Protein AF-W8KYQ0-F1 (afdb_monomer_lite)

pLDDT: mean 88.8, std 13.13, range [36.19, 97.94]

Secondary structure (DSSP, 8-state):
--HHHHHHHHIIIIISSSS--BGGGT-SS-GGGSHHHHHHHHHHTT---TT--TTBHHHHHHHHHHHHHTTGGGSHHHHHHHHHHHHHHHHHHHHHHHHH-SSHHHHHHHHHHHHHHH------

Organism: NCBI:txid421628

InterPro domains:
  IPR020945 DMSO/Nitrate reductase chaperone [PF02613] (4-94)
  IPR036411 TorD-like superfamily [SSF89155] (4-117)

Sequence (124 aa):
MGLPALRREYDRLLVTDDCPARESAWSSQVLAGGGANLERLYRQAGISLQGREPDSLAMELIYAAWYLEQDLSNAPAGWRVIWHHLSGWVPPFARCLQSHAQVELYRALGARLEMLFSERNTRH

Foldseek 3Di:
DDPVVVVVLCCVQDVVPLLHQFLVVFDPQAQVRDQVRLVVLCVVLVHDCPPPGSRGNVNLVVSLVSCVVVVVVVVVVVNCSSLVSLLRGLLVSLVSQLVPGPDVVSNVVSVVSNVVSPDPDPDD

Structure (mmCIF, N/CA/C/O backbone):
data_AF-W8KYQ0-F1
#
_entry.id   AF-W8KYQ0-F1
#
loop_
_atom_site.group_PDB
_atom_site.id
_atom_site.type_symbol
_atom_site.label_atom_id
_atom_site.label_alt_id
_atom_site.label_comp_id
_atom_site.label_asym_id
_atom_site.label_entity_id
_atom_site.label_seq_id
_atom_site.pdbx_PDB_ins_code
_atom_site.Cartn_x
_atom_site.Cartn_y
_atom_site.Cartn_z
_atom_site.occupancy
_atom_site.B_iso_or_equiv
_atom_site.auth_seq_id
_atom_site.auth_comp_id
_atom_site.auth_asym_id
_atom_site.auth_atom_id
_atom_site.pdbx_PDB_model_num
ATOM 1 N N . MET A 1 1 ? -9.145 -13.797 20.752 1.00 60.44 1 MET A N 1
ATOM 2 C CA . MET A 1 1 ? -9.695 -12.901 19.706 1.00 60.44 1 MET A CA 1
ATOM 3 C C . MET A 1 1 ? -10.235 -13.747 18.566 1.00 60.44 1 MET A C 1
ATOM 5 O O . MET A 1 1 ? -9.611 -14.748 18.252 1.00 60.44 1 MET A O 1
ATOM 9 N N . GLY A 1 2 ? -11.380 -13.381 17.986 1.00 85.56 2 GLY A N 1
ATOM 10 C CA . GLY A 1 2 ? -11.974 -14.100 16.852 1.00 85.56 2 GLY A CA 1
ATOM 11 C C . GLY A 1 2 ? -11.886 -13.306 15.547 1.00 85.56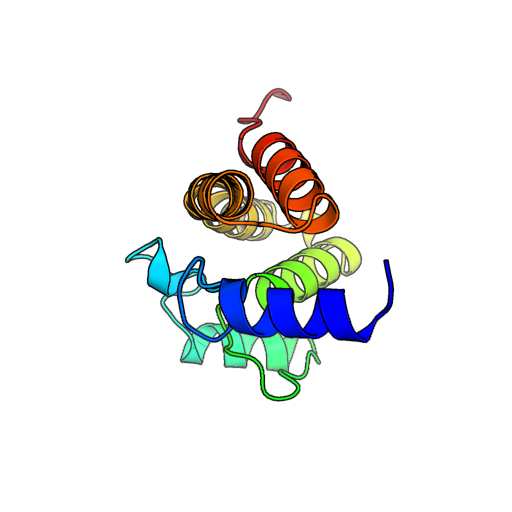 2 GLY A C 1
ATOM 12 O O . GLY A 1 2 ? -11.789 -12.078 15.575 1.00 85.56 2 GLY A O 1
ATOM 13 N N . LEU A 1 3 ? -11.984 -14.005 14.412 1.00 86.62 3 LEU A N 1
ATOM 14 C CA . LEU A 1 3 ? -11.969 -13.426 13.060 1.00 86.62 3 LEU A CA 1
ATOM 15 C C . LEU A 1 3 ? -12.929 -12.229 12.863 1.00 86.62 3 LEU A C 1
ATOM 17 O O . LEU A 1 3 ? -12.516 -11.260 12.228 1.00 86.62 3 LEU A O 1
ATOM 21 N N . PRO A 1 4 ? -14.153 -12.202 13.438 1.00 92.56 4 PRO 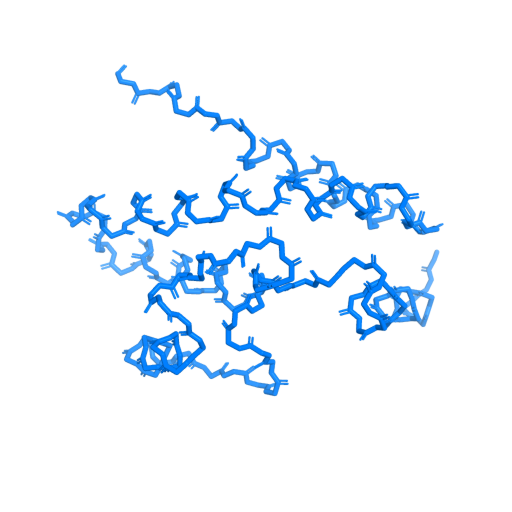A N 1
ATOM 22 C CA . PRO A 1 4 ? -15.049 -11.054 13.272 1.00 92.56 4 PRO A CA 1
ATOM 23 C C . PRO A 1 4 ? -14.521 -9.752 13.887 1.00 92.56 4 PRO A C 1
ATOM 25 O O . PRO A 1 4 ? -14.766 -8.677 13.349 1.00 92.56 4 PRO A O 1
ATOM 28 N N . ALA A 1 5 ? -13.800 -9.830 15.010 1.00 89.81 5 ALA A N 1
ATOM 29 C CA . ALA A 1 5 ? -13.223 -8.647 15.648 1.00 89.81 5 ALA A CA 1
ATOM 30 C C . ALA A 1 5 ? -12.063 -8.082 14.819 1.00 89.81 5 ALA A C 1
ATOM 32 O O . ALA A 1 5 ? -11.981 -6.872 14.637 1.00 89.81 5 ALA A O 1
ATOM 33 N N . LEU A 1 6 ? -11.225 -8.963 14.259 1.00 93.00 6 LEU A N 1
ATOM 34 C CA . LEU A 1 6 ? -10.157 -8.567 13.340 1.00 93.00 6 LEU A CA 1
ATOM 35 C C . LEU A 1 6 ? -10.720 -7.913 12.079 1.00 93.00 6 LEU A C 1
ATOM 37 O O . LEU A 1 6 ? -10.216 -6.882 11.655 1.00 93.00 6 LEU A O 1
ATOM 41 N N . ARG A 1 7 ? -11.796 -8.471 11.508 1.00 93.50 7 ARG A N 1
ATOM 42 C CA . ARG A 1 7 ? -12.414 -7.900 10.309 1.00 93.50 7 ARG A CA 1
ATOM 43 C C . ARG A 1 7 ? -13.002 -6.511 10.556 1.00 93.50 7 ARG A C 1
ATOM 45 O O . ARG A 1 7 ? -12.771 -5.619 9.753 1.00 93.50 7 ARG A O 1
ATOM 52 N N . ARG A 1 8 ? -13.710 -6.308 11.670 1.00 93.94 8 ARG A N 1
ATOM 53 C CA . ARG A 1 8 ? -14.227 -4.972 12.014 1.00 93.94 8 ARG A CA 1
ATOM 54 C C . ARG A 1 8 ? -13.109 -3.952 12.176 1.00 93.94 8 ARG A C 1
ATOM 56 O O . ARG A 1 8 ? -13.245 -2.823 11.725 1.00 93.94 8 ARG A O 1
ATOM 63 N N . GLU A 1 9 ? -12.012 -4.361 12.802 1.00 94.88 9 GLU A N 1
ATOM 64 C CA . GLU A 1 9 ? -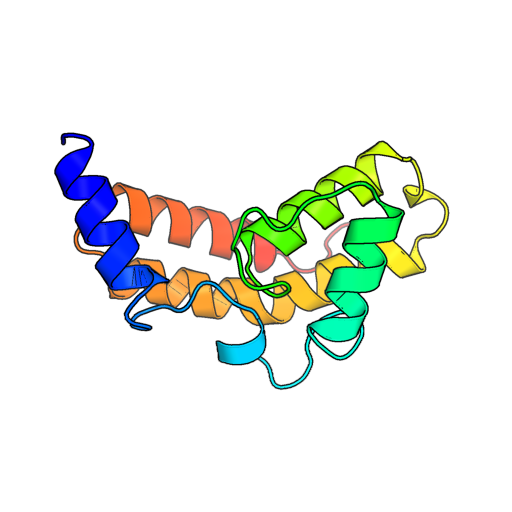10.867 -3.479 12.982 1.00 94.88 9 GLU A CA 1
ATOM 65 C C . GLU A 1 9 ? -10.149 -3.181 11.659 1.00 94.88 9 GLU A C 1
ATOM 67 O O . GLU A 1 9 ? -9.751 -2.043 11.436 1.00 94.88 9 GLU A O 1
ATOM 72 N N . TYR A 1 10 ? -10.051 -4.159 10.751 1.00 94.06 10 TYR A N 1
ATOM 73 C CA . TYR A 1 10 ? -9.597 -3.936 9.375 1.00 94.06 10 TYR A CA 1
ATOM 74 C C . TYR A 1 10 ? -10.443 -2.870 8.676 1.00 94.06 10 TYR A C 1
ATOM 76 O O . TYR A 1 10 ? -9.890 -1.927 8.117 1.00 94.06 10 TYR A O 1
ATOM 84 N N . ASP A 1 11 ? -11.772 -3.019 8.706 1.00 93.12 11 ASP A N 1
ATOM 85 C CA . ASP A 1 11 ? -12.673 -2.099 8.013 1.00 93.12 11 ASP A CA 1
ATOM 86 C C . ASP A 1 11 ? -12.545 -0.682 8.613 1.00 93.12 11 ASP A C 1
ATOM 88 O O . ASP A 1 11 ? -12.411 0.294 7.879 1.00 93.12 11 ASP A O 1
ATOM 92 N N . ARG A 1 12 ? -12.469 -0.564 9.945 1.00 94.38 12 ARG A N 1
ATOM 93 C CA . ARG A 1 12 ? -12.290 0.726 10.628 1.00 94.38 12 ARG A CA 1
ATOM 94 C C . ARG A 1 12 ? -10.945 1.392 10.314 1.00 94.38 12 ARG A C 1
ATOM 96 O O . ARG A 1 12 ? -10.890 2.571 9.987 1.00 94.38 12 ARG A O 1
ATOM 103 N N . LEU A 1 13 ? -9.843 0.653 10.431 1.00 94.38 13 LEU A N 1
ATOM 104 C CA . LEU A 1 13 ? -8.514 1.231 10.241 1.00 94.38 13 LEU A CA 1
ATOM 105 C C . LEU A 1 13 ? -8.239 1.538 8.771 1.00 94.38 13 LEU A C 1
ATOM 107 O O . LEU A 1 13 ? -7.735 2.607 8.455 1.00 94.38 13 LEU A O 1
ATOM 111 N N . LEU A 1 14 ? -8.528 0.589 7.880 1.00 92.62 14 LEU A N 1
ATOM 112 C CA . LEU A 1 14 ? -7.976 0.601 6.525 1.00 92.62 14 LEU A CA 1
ATOM 113 C C . LEU A 1 14 ? -8.996 0.979 5.450 1.00 92.62 14 LEU A C 1
ATOM 115 O O . LEU A 1 14 ? -8.577 1.312 4.345 1.00 92.62 14 LEU A O 1
ATOM 119 N N . VAL A 1 15 ? -10.301 0.888 5.738 1.00 85.81 15 VAL A N 1
ATOM 120 C CA . VAL A 1 15 ? -11.372 1.163 4.761 1.00 85.81 15 VAL A CA 1
ATOM 121 C C . VAL A 1 15 ? -12.069 2.489 5.048 1.00 85.81 15 VAL A C 1
ATOM 123 O O . VAL A 1 15 ? -12.353 3.225 4.111 1.00 85.81 15 VAL A O 1
ATOM 126 N N . THR A 1 16 ? -12.316 2.837 6.314 1.00 83.81 16 THR A N 1
ATOM 127 C CA . THR A 1 16 ? -12.911 4.138 6.681 1.00 83.81 16 THR A CA 1
ATOM 128 C C . THR A 1 16 ? -11.884 5.268 6.838 1.00 83.81 16 THR A C 1
ATOM 130 O O . THR A 1 16 ? -12.201 6.284 7.443 1.00 83.81 16 THR A O 1
ATOM 133 N N . ASP A 1 17 ? -10.678 5.100 6.278 1.00 74.62 17 ASP A N 1
ATOM 134 C CA . ASP A 1 17 ? -9.597 6.099 6.202 1.00 74.62 17 ASP A CA 1
ATOM 135 C C . ASP A 1 17 ? -9.035 6.614 7.557 1.00 74.62 17 ASP A C 1
ATOM 137 O O . ASP A 1 17 ? -8.396 7.663 7.589 1.00 74.62 17 ASP A O 1
ATOM 141 N N . ASP A 1 18 ? -9.167 5.874 8.669 1.00 87.94 18 ASP A N 1
ATOM 142 C CA . ASP A 1 18 ? -8.452 6.218 9.921 1.00 87.94 18 ASP A CA 1
ATOM 143 C C . ASP A 1 18 ? -6.925 6.109 9.728 1.00 87.94 18 ASP A C 1
ATOM 145 O O . ASP A 1 18 ? -6.164 6.967 10.164 1.00 87.94 18 ASP A O 1
ATOM 149 N N . CYS A 1 19 ? -6.486 5.040 9.057 1.00 95.12 19 CYS A N 1
ATOM 150 C CA . CYS A 1 19 ? -5.113 4.766 8.643 1.00 95.12 19 CYS A CA 1
ATOM 151 C C . CYS A 1 19 ? -5.136 4.128 7.240 1.00 95.12 19 CYS A C 1
ATOM 153 O O . CYS A 1 19 ? -4.961 2.912 7.107 1.00 95.12 19 CYS A O 1
ATOM 155 N N . PRO A 1 20 ? -5.381 4.914 6.180 1.00 94.50 20 PRO A N 1
ATOM 156 C CA . PRO A 1 20 ? -5.561 4.404 4.822 1.00 94.50 20 PRO A CA 1
ATOM 157 C C . PRO A 1 20 ? -4.342 3.609 4.349 1.00 94.50 20 PRO A C 1
ATOM 159 O O . PRO A 1 20 ? -3.228 4.122 4.324 1.00 94.50 20 PRO A O 1
ATOM 162 N N . ALA A 1 21 ? -4.525 2.358 3.928 1.00 95.38 21 ALA A N 1
ATOM 163 C CA . ALA A 1 21 ? -3.421 1.496 3.491 1.00 95.38 21 ALA A CA 1
ATOM 164 C C . ALA A 1 21 ? -3.022 1.725 2.018 1.00 95.38 21 ALA A C 1
ATOM 166 O O . ALA A 1 21 ? -2.847 0.753 1.282 1.00 95.38 21 ALA A O 1
ATOM 167 N N . ARG A 1 22 ? -2.909 2.987 1.584 1.00 94.81 22 ARG A N 1
ATOM 168 C CA . ARG A 1 22 ? -2.607 3.397 0.200 1.00 94.81 22 ARG A CA 1
ATOM 169 C C . ARG A 1 22 ? -1.598 4.542 0.147 1.00 94.81 22 ARG A C 1
ATOM 171 O O . ARG A 1 22 ? -1.727 5.481 0.930 1.00 94.81 22 ARG A O 1
ATOM 178 N N . GLU A 1 23 ? -0.630 4.484 -0.765 1.00 95.50 23 GLU A N 1
ATOM 179 C CA . GLU A 1 23 ? 0.464 5.464 -0.858 1.00 95.50 23 GLU A CA 1
ATOM 180 C C . GLU A 1 23 ? -0.057 6.894 -1.050 1.00 95.50 23 GLU A C 1
ATOM 182 O O . GLU A 1 23 ? 0.409 7.814 -0.374 1.00 95.50 23 GLU A O 1
ATOM 187 N N . SER A 1 24 ? -1.077 7.084 -1.894 1.00 94.56 24 SER A N 1
ATOM 188 C CA . SER A 1 24 ? -1.656 8.402 -2.199 1.00 94.56 24 SER A CA 1
ATOM 189 C C . SER A 1 24 ? -2.240 9.139 -0.993 1.00 94.56 24 SER A C 1
ATOM 191 O O . SER A 1 24 ? -2.416 10.355 -1.051 1.00 94.56 24 SER A O 1
ATOM 193 N N . ALA A 1 25 ? -2.530 8.441 0.108 1.00 94.25 25 ALA A N 1
ATOM 194 C CA . ALA A 1 25 ? -2.990 9.078 1.338 1.00 94.25 25 ALA A CA 1
ATOM 195 C C . ALA A 1 25 ? -1.847 9.662 2.190 1.00 94.25 25 ALA A C 1
ATOM 197 O O . ALA A 1 25 ? -2.095 10.496 3.059 1.00 94.25 25 ALA A O 1
ATOM 198 N N . TRP A 1 26 ? -0.604 9.243 1.945 1.00 95.00 26 TRP A N 1
ATOM 199 C CA . TRP A 1 26 ? 0.575 9.612 2.740 1.00 95.00 26 TRP A CA 1
ATOM 200 C C . TRP A 1 26 ? 1.638 10.362 1.932 1.00 95.00 26 TRP A C 1
ATOM 202 O O . TRP A 1 26 ? 2.489 11.031 2.517 1.00 95.00 26 TRP A O 1
ATOM 212 N N . SER A 1 27 ? 1.605 10.253 0.603 1.00 93.31 27 SER A N 1
ATOM 213 C CA . SER A 1 27 ? 2.581 10.834 -0.316 1.00 93.31 27 SER A CA 1
ATOM 214 C C . SER A 1 27 ? 1.890 11.456 -1.528 1.00 93.31 27 SER A C 1
ATOM 216 O O . SER A 1 27 ? 0.954 10.894 -2.091 1.00 93.31 27 SER A O 1
ATOM 218 N N . SER A 1 28 ? 2.395 12.606 -1.980 1.00 88.75 28 SER A N 1
ATOM 219 C CA . SER A 1 28 ? 2.000 13.204 -3.264 1.00 88.75 28 SER A CA 1
ATOM 220 C C . SER A 1 28 ? 2.704 12.561 -4.464 1.00 88.75 28 SER A C 1
ATOM 222 O O . SER A 1 28 ? 2.306 12.779 -5.608 1.00 88.75 28 SER A O 1
ATOM 224 N N . GLN A 1 29 ? 3.757 11.781 -4.215 1.00 89.44 29 GLN A N 1
ATOM 225 C CA . GLN A 1 29 ? 4.524 11.061 -5.223 1.00 89.44 29 GLN A CA 1
ATOM 226 C C . GLN A 1 29 ? 4.232 9.572 -5.091 1.00 89.44 29 GLN A C 1
ATOM 228 O O . GLN A 1 29 ? 4.828 8.904 -4.253 1.00 89.44 29 GLN A O 1
ATOM 233 N N . VAL A 1 30 ? 3.318 9.080 -5.925 1.00 90.69 30 VAL A N 1
ATOM 234 C CA . VAL A 1 30 ? 2.964 7.658 -5.992 1.00 90.69 30 VAL A CA 1
ATOM 235 C C . VAL A 1 30 ? 3.931 6.922 -6.918 1.00 90.69 30 VAL A C 1
ATOM 237 O O . VAL A 1 30 ? 4.353 7.471 -7.946 1.00 90.69 30 VAL A O 1
ATOM 240 N N . LEU A 1 31 ? 4.267 5.679 -6.584 1.00 87.75 31 LEU A N 1
ATOM 241 C CA . LEU A 1 31 ? 5.079 4.782 -7.388 1.00 87.75 31 LEU A CA 1
ATOM 242 C C . LEU A 1 31 ? 4.568 4.747 -8.833 1.00 87.75 31 LEU A C 1
ATOM 244 O O . LEU A 1 31 ? 3.369 4.754 -9.120 1.00 87.75 31 LEU A O 1
ATOM 248 N N . ALA A 1 32 ? 5.514 4.764 -9.771 1.00 86.69 32 ALA A N 1
ATOM 249 C CA . ALA A 1 32 ? 5.247 4.853 -11.205 1.00 86.69 32 ALA A CA 1
ATOM 250 C C . ALA A 1 32 ? 4.414 6.083 -11.637 1.00 86.69 32 ALA A C 1
ATOM 252 O O . ALA A 1 32 ? 3.952 6.133 -12.774 1.00 86.69 32 ALA A O 1
ATOM 253 N N . GLY A 1 33 ? 4.239 7.096 -10.784 1.00 86.12 33 GLY A N 1
ATOM 254 C CA . GLY A 1 33 ? 3.505 8.323 -11.094 1.00 86.12 33 GLY A CA 1
ATOM 255 C C . GLY A 1 33 ? 1.982 8.219 -10.964 1.00 86.12 33 GLY A C 1
ATOM 256 O O . GLY A 1 33 ? 1.290 9.103 -11.465 1.00 86.12 33 GLY A O 1
ATOM 257 N N . GLY A 1 34 ? 1.451 7.167 -10.328 1.00 89.94 34 GLY A N 1
ATOM 258 C CA . GLY A 1 34 ? 0.022 7.042 -10.011 1.00 89.94 34 GLY A CA 1
ATOM 259 C C . GLY A 1 34 ? -0.629 5.723 -10.436 1.00 89.94 34 GLY A C 1
ATOM 260 O O . GLY A 1 34 ? -0.040 4.902 -11.144 1.00 89.94 34 GLY A O 1
ATOM 261 N N . GLY A 1 35 ? -1.894 5.548 -10.030 1.00 89.69 35 GLY A N 1
ATOM 262 C CA . GLY A 1 35 ? -2.630 4.282 -10.134 1.00 89.69 35 GLY A CA 1
ATOM 263 C C . GLY A 1 35 ? -2.685 3.674 -11.540 1.00 89.69 35 GLY A C 1
ATOM 264 O O . GLY A 1 35 ? -2.417 2.488 -11.698 1.00 89.69 35 GLY A O 1
ATOM 265 N N . ALA A 1 36 ? -2.913 4.477 -12.585 1.00 90.00 36 ALA A N 1
ATOM 266 C CA . ALA A 1 36 ? -2.978 3.973 -13.964 1.00 90.00 36 ALA A CA 1
ATOM 267 C C . ALA A 1 36 ? -1.662 3.318 -14.438 1.00 90.00 36 ALA A C 1
ATOM 269 O O . ALA A 1 36 ? -1.670 2.340 -15.190 1.00 90.00 36 ALA A O 1
ATOM 270 N N . ASN A 1 37 ? -0.514 3.837 -13.992 1.00 91.62 37 ASN A N 1
ATOM 271 C CA . ASN A 1 37 ? 0.783 3.245 -14.311 1.00 91.62 37 ASN A CA 1
ATOM 272 C C . ASN A 1 37 ? 1.055 1.992 -13.470 1.00 91.62 37 ASN A C 1
ATOM 274 O O . ASN A 1 37 ? 1.592 1.027 -14.015 1.00 91.62 37 ASN A O 1
ATOM 278 N N . LEU A 1 38 ? 0.643 1.976 -12.197 1.00 93.69 38 LEU A N 1
ATOM 279 C CA . LEU A 1 38 ? 0.703 0.784 -11.343 1.00 93.69 38 LEU A CA 1
ATOM 280 C C . LEU A 1 38 ? -0.127 -0.364 -11.920 1.00 93.69 38 LEU A C 1
ATOM 282 O O . LEU A 1 38 ? 0.376 -1.473 -12.060 1.00 93.69 38 LEU A O 1
ATOM 286 N N . GLU A 1 39 ? -1.349 -0.092 -12.377 1.00 94.19 39 GLU A N 1
ATOM 287 C CA . GLU A 1 39 ? -2.190 -1.085 -13.053 1.00 94.19 39 GLU A CA 1
ATOM 288 C C . GLU A 1 39 ? -1.509 -1.712 -14.269 1.00 94.19 39 GLU A C 1
ATOM 290 O O . GLU A 1 39 ? -1.600 -2.922 -14.494 1.00 94.19 39 GLU A O 1
ATOM 295 N N . ARG A 1 40 ? -0.810 -0.895 -15.066 1.00 93.06 40 ARG A N 1
ATOM 296 C CA . ARG A 1 40 ? -0.051 -1.385 -16.218 1.00 93.06 40 ARG A CA 1
ATOM 297 C C . ARG A 1 40 ? 1.099 -2.290 -15.777 1.00 93.06 40 ARG A C 1
ATOM 299 O O . ARG A 1 40 ? 1.277 -3.340 -16.391 1.00 93.06 40 ARG A O 1
ATOM 306 N N . LEU A 1 41 ? 1.842 -1.909 -14.737 1.00 92.69 41 LEU A N 1
ATOM 307 C CA . LEU A 1 41 ? 2.930 -2.726 -14.186 1.00 92.69 41 LEU A CA 1
ATOM 308 C C . LEU A 1 41 ? 2.406 -4.061 -13.649 1.00 92.69 41 LEU A C 1
ATOM 310 O O . LEU A 1 41 ? 2.929 -5.113 -14.004 1.00 92.69 41 LEU A O 1
ATOM 314 N N . TYR A 1 42 ? 1.322 -4.041 -12.874 1.00 95.06 42 TYR A N 1
ATOM 315 C CA . TYR A 1 42 ? 0.708 -5.256 -12.338 1.00 95.06 42 TYR A CA 1
ATOM 316 C C . TYR A 1 42 ? 0.215 -6.178 -13.445 1.00 95.06 42 TYR A C 1
ATOM 318 O O . TYR A 1 42 ? 0.481 -7.376 -13.411 1.00 95.06 42 TYR A O 1
ATOM 326 N N . ARG A 1 43 ? -0.419 -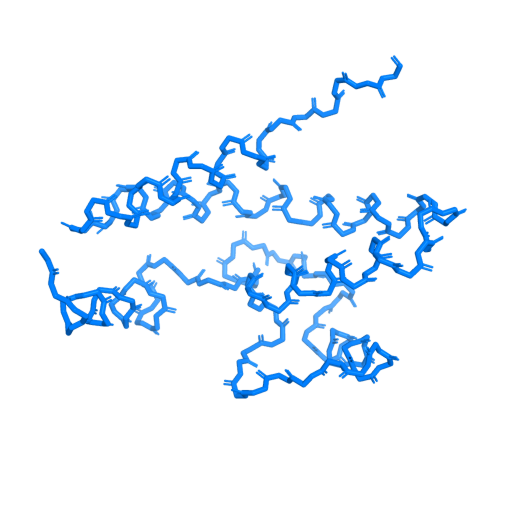5.627 -14.485 1.00 94.06 43 ARG A N 1
ATOM 327 C CA . ARG A 1 43 ? -0.851 -6.408 -15.648 1.00 94.06 43 ARG A CA 1
ATOM 328 C C . ARG A 1 43 ? 0.324 -7.073 -16.362 1.00 94.06 43 ARG A C 1
ATOM 330 O O . ARG A 1 43 ? 0.213 -8.234 -16.738 1.00 94.06 43 ARG A O 1
ATOM 337 N N . GLN A 1 44 ? 1.433 -6.356 -16.544 1.00 92.06 44 GLN A N 1
ATOM 338 C CA . GLN A 1 44 ? 2.657 -6.904 -17.142 1.00 92.06 44 GLN A CA 1
ATOM 339 C C . GLN A 1 44 ? 3.268 -8.014 -16.279 1.00 92.06 44 GLN A C 1
ATOM 341 O O . GLN A 1 44 ? 3.787 -8.986 -16.817 1.00 92.06 44 GLN A O 1
ATOM 346 N N . ALA A 1 45 ? 3.142 -7.895 -14.958 1.00 91.25 45 ALA A N 1
ATOM 347 C CA . ALA A 1 45 ? 3.560 -8.900 -13.989 1.00 91.25 45 ALA A CA 1
ATOM 348 C C . ALA A 1 45 ? 2.565 -10.068 -13.815 1.00 91.25 45 ALA A C 1
ATOM 350 O O . ALA A 1 45 ? 2.839 -10.996 -13.059 1.00 91.25 45 ALA A O 1
ATOM 351 N N . GLY A 1 46 ? 1.402 -10.045 -14.480 1.00 95.06 46 GLY A N 1
ATOM 352 C CA . GLY A 1 46 ? 0.347 -11.051 -14.294 1.00 95.06 46 GLY A CA 1
ATOM 353 C C . GLY A 1 46 ? -0.390 -10.957 -12.949 1.00 95.06 46 GLY A C 1
ATOM 354 O O . GLY A 1 46 ? -1.078 -11.897 -12.553 1.00 95.06 46 GLY A O 1
ATOM 355 N N . ILE A 1 47 ? -0.269 -9.832 -12.243 1.00 95.25 47 ILE A N 1
ATOM 356 C CA . ILE A 1 47 ? -0.894 -9.572 -10.944 1.00 95.25 47 ILE A CA 1
ATOM 357 C C . ILE A 1 47 ? -2.289 -8.963 -11.158 1.00 95.25 47 ILE A C 1
ATOM 359 O O . ILE A 1 47 ? -2.453 -7.962 -11.856 1.00 95.25 47 ILE A O 1
ATOM 363 N N . SER A 1 48 ? -3.308 -9.549 -10.523 1.00 94.81 48 SER A N 1
ATOM 364 C CA . SER A 1 48 ? -4.686 -9.036 -10.523 1.00 94.81 48 SER A CA 1
ATOM 365 C C . SER A 1 48 ? -4.969 -8.206 -9.272 1.00 94.81 48 SER A C 1
ATOM 367 O O . SER A 1 48 ? -4.627 -8.624 -8.169 1.00 94.81 48 SER A O 1
ATOM 369 N N . LEU A 1 49 ? -5.656 -7.068 -9.432 1.00 91.44 49 LEU A N 1
ATOM 370 C CA . LEU A 1 49 ? -6.018 -6.169 -8.327 1.00 91.44 49 LEU A CA 1
ATOM 371 C C . LEU A 1 49 ? -7.000 -6.781 -7.319 1.00 91.44 49 LEU A C 1
ATOM 373 O O . LEU A 1 49 ? -7.059 -6.333 -6.180 1.00 91.44 49 LEU A O 1
ATOM 377 N N . GLN A 1 50 ? -7.821 -7.755 -7.729 1.00 90.38 50 GLN A N 1
ATOM 378 C CA . GLN A 1 50 ? -8.865 -8.357 -6.879 1.00 90.38 50 GLN A CA 1
ATOM 379 C C . GLN A 1 50 ? -9.758 -7.324 -6.148 1.00 90.38 50 GLN A C 1
ATOM 381 O O . GLN A 1 50 ? -10.142 -7.523 -4.996 1.00 90.38 50 GLN A O 1
ATOM 386 N N . GLY A 1 51 ? -10.079 -6.205 -6.809 1.00 88.00 51 GLY A N 1
ATOM 387 C CA . GLY A 1 51 ? -10.898 -5.126 -6.239 1.00 88.00 51 GLY A CA 1
ATOM 388 C C . GLY A 1 51 ? -10.171 -4.209 -5.248 1.00 88.00 51 GLY A C 1
ATOM 389 O O . GLY A 1 51 ? -10.833 -3.481 -4.515 1.00 88.00 51 GLY A O 1
ATOM 390 N N . ARG A 1 52 ? -8.834 -4.252 -5.190 1.00 90.38 52 ARG A N 1
ATOM 391 C CA . ARG A 1 52 ? -8.005 -3.336 -4.393 1.00 90.38 52 ARG A CA 1
ATOM 392 C C . ARG A 1 52 ? -7.562 -2.131 -5.211 1.00 90.38 52 ARG A C 1
ATOM 394 O O . ARG A 1 52 ? -7.370 -2.240 -6.420 1.00 90.38 52 ARG A O 1
ATOM 401 N N . GLU A 1 53 ? -7.324 -1.024 -4.515 1.00 92.69 53 GLU A N 1
ATOM 402 C CA . GLU A 1 53 ? -6.686 0.155 -5.100 1.00 92.69 53 GLU A CA 1
ATOM 403 C C . GLU A 1 53 ? -5.257 -0.178 -5.576 1.00 92.69 53 GLU A C 1
ATOM 405 O O . GLU A 1 53 ? -4.535 -0.907 -4.872 1.00 92.69 53 GLU A O 1
ATOM 410 N N . PRO A 1 54 ? -4.824 0.336 -6.743 1.00 94.88 54 PRO A N 1
ATOM 411 C CA . PRO A 1 54 ? -3.511 0.020 -7.297 1.00 94.88 54 PRO A CA 1
ATOM 412 C C . PRO A 1 54 ? -2.338 0.427 -6.397 1.00 94.88 54 PRO A C 1
ATOM 414 O O . PRO A 1 54 ? -1.344 -0.286 -6.338 1.00 94.88 54 PRO A O 1
ATOM 417 N N . ASP A 1 55 ? -2.450 1.533 -5.673 1.00 95.81 55 ASP A N 1
ATOM 418 C CA . ASP A 1 55 ? -1.423 2.056 -4.762 1.00 95.81 55 ASP A CA 1
ATOM 419 C C . ASP A 1 55 ? -1.589 1.546 -3.321 1.00 95.81 55 ASP A C 1
ATOM 421 O O . ASP A 1 55 ? -1.041 2.107 -2.372 1.00 95.81 55 ASP A O 1
ATOM 425 N N . SER A 1 56 ? -2.392 0.497 -3.115 1.00 95.50 56 SER A N 1
ATOM 426 C CA . SER A 1 56 ? -2.507 -0.102 -1.790 1.00 95.50 56 SER A CA 1
ATOM 427 C C . SER A 1 56 ? -1.220 -0.828 -1.397 1.00 95.50 56 SER A C 1
ATOM 429 O O . SER A 1 56 ? -0.613 -1.520 -2.217 1.00 95.50 56 SER A O 1
ATOM 431 N N . LEU A 1 57 ? -0.855 -0.766 -0.109 1.00 95.88 57 LEU A N 1
ATOM 432 C CA . LEU A 1 57 ? 0.338 -1.434 0.434 1.00 95.88 57 LEU A CA 1
ATOM 433 C C . LEU A 1 57 ? 0.394 -2.909 0.029 1.00 95.88 57 LEU A C 1
ATOM 435 O O . LEU A 1 57 ? 1.448 -3.439 -0.301 1.00 95.88 57 LEU A O 1
ATOM 439 N N . ALA A 1 58 ? -0.757 -3.583 0.056 1.00 95.44 58 ALA A N 1
ATOM 440 C CA . ALA A 1 58 ? -0.850 -4.982 -0.331 1.00 95.44 58 ALA A CA 1
ATOM 441 C C . ALA A 1 58 ? -0.400 -5.201 -1.783 1.00 95.44 58 ALA A C 1
ATOM 443 O O . ALA A 1 58 ? 0.378 -6.117 -2.040 1.00 95.44 58 ALA A O 1
ATOM 444 N N . MET A 1 59 ? -0.861 -4.365 -2.716 1.00 96.75 59 MET A N 1
ATOM 445 C CA . MET A 1 59 ? -0.517 -4.494 -4.132 1.00 96.75 59 MET A CA 1
ATOM 446 C C . MET A 1 59 ? 0.948 -4.145 -4.394 1.00 96.75 59 MET A C 1
ATOM 448 O O . MET A 1 59 ? 1.630 -4.889 -5.098 1.00 96.75 59 MET A O 1
ATOM 452 N N . GLU A 1 60 ? 1.458 -3.086 -3.766 1.00 95.75 60 GLU A N 1
ATOM 453 C CA . GLU A 1 60 ? 2.864 -2.693 -3.893 1.00 95.75 60 GLU A CA 1
ATOM 454 C C . GLU A 1 60 ? 3.812 -3.758 -3.328 1.00 95.75 60 GLU A C 1
ATOM 456 O O . GLU A 1 60 ? 4.835 -4.049 -3.943 1.00 95.75 60 GLU A O 1
ATOM 461 N N . LEU A 1 61 ? 3.458 -4.410 -2.211 1.00 96.00 61 LEU A N 1
ATOM 462 C CA . LEU A 1 61 ? 4.237 -5.522 -1.652 1.00 96.00 61 LEU A CA 1
ATOM 463 C C . LEU A 1 61 ? 4.184 -6.780 -2.526 1.00 96.00 61 LEU A C 1
ATOM 465 O O . LEU A 1 61 ? 5.206 -7.447 -2.676 1.00 96.00 61 LEU A O 1
ATOM 469 N N . ILE A 1 62 ? 3.029 -7.105 -3.120 1.00 95.88 62 ILE A N 1
ATOM 470 C CA . ILE A 1 62 ? 2.918 -8.219 -4.078 1.00 95.88 62 ILE A CA 1
ATOM 471 C C . ILE A 1 62 ? 3.815 -7.951 -5.290 1.00 95.88 62 ILE A C 1
ATOM 473 O O . ILE A 1 62 ? 4.551 -8.835 -5.723 1.00 95.88 62 ILE A O 1
ATOM 477 N N . TYR A 1 63 ? 3.799 -6.725 -5.814 1.00 94.56 63 TYR A N 1
ATOM 478 C CA . TYR A 1 63 ? 4.653 -6.343 -6.932 1.00 94.56 63 TYR A CA 1
ATOM 479 C C . TYR A 1 63 ? 6.138 -6.317 -6.562 1.00 94.56 63 TYR A C 1
ATOM 481 O O . TYR A 1 63 ? 6.963 -6.788 -7.338 1.00 94.56 63 TYR A O 1
ATOM 489 N N . ALA A 1 64 ? 6.487 -5.835 -5.368 1.00 93.06 64 ALA A N 1
ATOM 490 C CA . ALA A 1 64 ? 7.847 -5.877 -4.840 1.00 93.06 64 ALA A CA 1
ATOM 491 C C . ALA A 1 64 ? 8.372 -7.317 -4.718 1.00 93.06 64 ALA A C 1
ATOM 493 O O . ALA A 1 64 ? 9.496 -7.594 -5.135 1.00 93.06 64 ALA A O 1
ATOM 494 N N . ALA A 1 65 ? 7.557 -8.238 -4.195 1.00 92.69 65 ALA A N 1
ATOM 495 C CA . ALA A 1 65 ? 7.901 -9.655 -4.104 1.00 92.69 65 ALA A CA 1
ATOM 496 C C . ALA A 1 65 ? 8.094 -10.272 -5.494 1.00 92.69 65 ALA A C 1
ATOM 498 O O . ALA A 1 65 ? 9.144 -10.853 -5.757 1.00 92.69 65 ALA A O 1
ATOM 499 N N . TRP A 1 66 ? 7.144 -10.053 -6.410 1.00 93.12 66 TRP A N 1
ATOM 500 C CA . TRP A 1 66 ? 7.268 -10.496 -7.800 1.00 93.12 66 TRP A CA 1
ATOM 501 C C . TRP A 1 66 ? 8.551 -9.964 -8.449 1.00 93.12 66 TRP A C 1
ATOM 503 O O . TRP A 1 66 ? 9.292 -10.724 -9.064 1.00 93.12 66 TRP A O 1
ATOM 513 N N . TYR A 1 67 ? 8.863 -8.677 -8.270 1.00 90.81 67 TYR A N 1
ATOM 514 C CA . TYR A 1 67 ? 10.063 -8.057 -8.834 1.00 90.81 67 TYR A CA 1
ATOM 515 C C . TYR A 1 67 ? 11.352 -8.746 -8.356 1.00 90.81 67 TYR A C 1
ATOM 517 O O . TYR A 1 67 ? 12.263 -8.964 -9.155 1.00 90.81 67 TYR A O 1
ATOM 525 N N . LEU A 1 68 ? 11.422 -9.107 -7.070 1.00 88.75 68 LEU A N 1
ATOM 526 C CA . LEU A 1 68 ? 12.557 -9.830 -6.487 1.00 88.75 68 LEU A CA 1
ATOM 527 C C . LEU A 1 68 ? 12.634 -11.288 -6.970 1.00 88.75 68 LEU A C 1
ATOM 529 O O . LEU A 1 68 ? 13.728 -11.791 -7.209 1.00 88.75 68 LEU A O 1
ATOM 533 N N . GLU A 1 69 ? 11.496 -11.962 -7.141 1.00 89.50 69 GLU A N 1
ATOM 534 C CA . GLU A 1 69 ? 11.429 -13.358 -7.602 1.00 89.50 69 GLU A CA 1
ATOM 535 C C . GLU A 1 69 ? 11.858 -13.534 -9.062 1.00 89.50 69 GLU A C 1
ATOM 537 O O . GLU A 1 69 ? 12.429 -14.565 -9.414 1.00 89.50 69 GLU A O 1
ATOM 542 N N . GLN A 1 70 ? 11.618 -12.536 -9.916 1.00 83.69 70 GLN A N 1
ATOM 543 C CA . GLN A 1 70 ? 12.001 -12.583 -11.333 1.00 83.69 70 GLN A CA 1
ATOM 544 C C . GLN A 1 70 ? 13.518 -12.444 -11.574 1.00 83.69 70 GLN A C 1
ATOM 546 O O . GLN A 1 70 ? 13.948 -12.387 -12.724 1.00 83.69 70 GLN A O 1
ATOM 551 N N . ASP A 1 71 ? 14.328 -12.320 -10.516 1.00 67.19 71 ASP A N 1
ATOM 552 C CA . ASP A 1 71 ? 15.756 -11.972 -10.571 1.00 67.19 71 ASP A CA 1
ATOM 553 C C . ASP A 1 71 ? 16.050 -10.716 -11.427 1.00 67.19 71 ASP A C 1
ATOM 555 O O . ASP A 1 71 ? 17.148 -10.488 -11.947 1.00 67.19 71 ASP A O 1
ATOM 559 N N . LEU A 1 72 ? 15.053 -9.822 -11.520 1.00 62.28 72 LEU A N 1
ATOM 560 C CA . LEU A 1 72 ? 15.211 -8.461 -12.042 1.00 62.28 72 LEU A CA 1
ATOM 561 C C . LEU A 1 72 ? 16.080 -7.603 -11.107 1.00 62.28 72 LEU A C 1
ATOM 563 O O . LEU A 1 72 ? 16.377 -6.454 -11.428 1.00 62.28 72 LEU A O 1
ATOM 567 N N . SER A 1 73 ? 16.543 -8.171 -9.989 1.00 53.75 73 SER A N 1
ATOM 568 C CA . SER A 1 73 ? 17.587 -7.681 -9.081 1.00 53.75 73 SER A CA 1
ATOM 569 C C . SER A 1 73 ? 18.813 -7.130 -9.811 1.00 53.75 73 SER A C 1
ATOM 571 O O . SER A 1 73 ? 19.432 -6.177 -9.338 1.00 53.75 73 SER A O 1
ATOM 573 N N . ASN A 1 74 ? 19.140 -7.688 -10.982 1.00 50.16 74 ASN A N 1
ATOM 574 C CA . ASN A 1 74 ? 20.248 -7.238 -11.829 1.00 50.16 74 ASN A CA 1
ATOM 575 C C . ASN A 1 74 ? 19.968 -5.919 -12.580 1.00 50.16 74 ASN A C 1
ATOM 577 O O . ASN A 1 74 ? 20.867 -5.364 -13.211 1.00 50.16 74 ASN A O 1
ATOM 581 N N . ALA A 1 75 ? 18.758 -5.364 -12.457 1.00 57.94 75 ALA A N 1
ATOM 582 C CA . ALA A 1 75 ? 18.414 -3.982 -12.780 1.00 57.94 75 ALA A CA 1
ATOM 583 C C . ALA A 1 75 ? 18.258 -3.163 -11.476 1.00 57.94 75 ALA A C 1
ATOM 585 O O . ALA A 1 75 ? 17.150 -2.740 -11.138 1.00 57.94 75 ALA A O 1
ATOM 586 N N . PRO A 1 76 ? 19.352 -2.885 -10.733 1.00 58.66 76 PRO A N 1
ATOM 587 C CA . PRO A 1 76 ? 19.319 -2.324 -9.374 1.00 58.66 76 PRO A CA 1
ATOM 588 C C . PRO A 1 76 ? 18.586 -0.980 -9.248 1.00 58.66 76 PRO A C 1
ATOM 590 O O . PRO A 1 76 ? 18.229 -0.567 -8.144 1.00 58.66 76 PRO A O 1
ATOM 593 N N . ALA A 1 77 ? 18.341 -0.291 -10.364 1.00 64.38 77 ALA A N 1
ATOM 594 C CA . ALA A 1 77 ? 17.522 0.910 -10.399 1.00 64.38 77 ALA A CA 1
ATOM 595 C C . ALA A 1 77 ? 16.051 0.640 -10.026 1.00 64.38 77 ALA A C 1
ATOM 597 O O . ALA A 1 77 ? 15.470 1.437 -9.296 1.00 64.38 77 ALA A O 1
ATOM 598 N N . GLY A 1 78 ? 15.451 -0.473 -10.465 1.00 81.12 78 GLY A N 1
ATOM 599 C CA . GLY A 1 78 ? 14.022 -0.731 -10.248 1.00 81.12 78 GLY A CA 1
ATOM 600 C C . GLY A 1 78 ? 13.692 -1.080 -8.797 1.00 81.12 78 GLY A C 1
ATOM 601 O O . GLY A 1 78 ? 12.813 -0.452 -8.209 1.00 81.12 78 GLY A O 1
ATOM 602 N N . TRP A 1 79 ? 14.452 -1.991 -8.178 1.00 87.50 79 TRP A N 1
ATOM 603 C CA . TRP A 1 79 ? 14.275 -2.321 -6.756 1.00 87.50 79 TRP A CA 1
ATOM 604 C C . TRP A 1 79 ? 14.465 -1.100 -5.853 1.00 87.50 79 TRP A C 1
ATOM 606 O O . TRP A 1 79 ? 13.644 -0.843 -4.975 1.00 87.50 79 TRP A O 1
ATOM 616 N N . ARG A 1 80 ? 15.524 -0.309 -6.085 1.00 87.88 80 ARG A N 1
ATOM 617 C CA . ARG A 1 80 ? 15.791 0.892 -5.280 1.00 87.88 80 ARG A CA 1
ATOM 618 C C . ARG A 1 80 ? 14.655 1.904 -5.361 1.00 87.88 80 ARG A C 1
ATOM 620 O O . ARG A 1 80 ? 14.381 2.546 -4.356 1.00 87.88 80 ARG A O 1
ATOM 627 N N . VAL A 1 81 ? 14.005 2.038 -6.517 1.00 88.38 81 VAL A N 1
ATOM 628 C CA . VAL A 1 81 ? 12.831 2.907 -6.677 1.00 88.38 81 VAL A CA 1
ATOM 629 C C . VAL A 1 81 ? 11.653 2.372 -5.864 1.00 88.38 81 VAL A C 1
ATOM 631 O O . VAL A 1 81 ? 11.107 3.119 -5.059 1.00 88.38 81 VAL A O 1
ATOM 634 N N . ILE A 1 82 ? 11.307 1.086 -6.000 1.00 91.81 82 ILE A N 1
ATOM 635 C CA . ILE A 1 82 ? 10.203 0.467 -5.242 1.00 91.81 82 ILE A CA 1
ATOM 636 C C . ILE A 1 82 ? 10.435 0.618 -3.733 1.00 91.81 82 ILE A C 1
ATOM 638 O O . ILE A 1 82 ? 9.564 1.096 -3.009 1.00 91.81 82 ILE A O 1
ATOM 642 N N . TRP A 1 83 ? 11.636 0.270 -3.264 1.00 92.50 83 TRP A N 1
ATOM 643 C CA . TRP A 1 83 ? 11.990 0.382 -1.853 1.00 92.50 83 TRP A CA 1
ATOM 644 C C . TRP A 1 83 ? 11.972 1.831 -1.364 1.00 92.50 83 TRP A C 1
ATOM 646 O O . TRP A 1 83 ? 11.477 2.098 -0.276 1.00 92.50 83 TRP A O 1
ATOM 656 N N . HIS A 1 84 ? 12.468 2.783 -2.162 1.00 91.19 84 HIS A N 1
ATOM 657 C CA . HIS A 1 84 ? 12.446 4.201 -1.802 1.00 91.19 84 HIS A CA 1
ATOM 658 C C . HIS A 1 84 ? 11.022 4.725 -1.591 1.00 91.19 84 HIS A C 1
ATOM 660 O O . HIS A 1 84 ? 10.787 5.415 -0.600 1.00 91.19 84 HIS A O 1
ATOM 666 N N . HIS A 1 85 ? 10.089 4.365 -2.477 1.00 92.19 85 HIS A N 1
ATOM 667 C CA . HIS A 1 85 ? 8.677 4.721 -2.340 1.00 92.19 85 HIS A CA 1
ATOM 668 C C . HIS A 1 85 ? 8.081 4.136 -1.057 1.00 92.19 85 HIS A C 1
ATOM 670 O O . HIS A 1 85 ? 7.642 4.889 -0.186 1.00 92.19 85 HIS A O 1
ATOM 676 N N . LEU A 1 86 ? 8.177 2.816 -0.871 1.00 95.62 86 LEU A N 1
ATOM 677 C CA . LEU A 1 86 ? 7.653 2.145 0.322 1.00 95.62 86 LEU A CA 1
ATOM 678 C C . LEU A 1 86 ? 8.260 2.709 1.618 1.00 95.62 86 LEU A C 1
ATOM 680 O O . LEU A 1 86 ? 7.537 3.035 2.557 1.00 95.62 86 LEU A O 1
ATOM 684 N N . SER A 1 87 ? 9.578 2.907 1.673 1.00 95.38 87 SER A N 1
ATOM 685 C CA . SER A 1 87 ? 10.247 3.524 2.827 1.00 95.38 87 SER A CA 1
ATOM 686 C C . SER A 1 87 ? 9.840 4.978 3.072 1.00 95.38 87 SER A C 1
ATOM 688 O O . SER A 1 87 ? 9.976 5.458 4.197 1.00 95.38 87 SER A O 1
ATOM 690 N N . GLY A 1 88 ? 9.352 5.690 2.056 1.00 94.25 88 GLY A N 1
ATOM 691 C CA . GLY A 1 88 ? 8.862 7.058 2.197 1.00 94.25 88 GLY A CA 1
ATOM 692 C C . GLY A 1 88 ? 7.539 7.140 2.958 1.00 94.25 88 GLY A C 1
ATOM 693 O O . GLY A 1 88 ? 7.366 8.032 3.789 1.00 94.25 88 GLY A O 1
ATOM 694 N N . TRP A 1 89 ? 6.623 6.201 2.711 1.00 96.44 89 TRP A N 1
ATOM 695 C CA . TRP A 1 89 ? 5.234 6.322 3.163 1.00 96.44 89 TRP A CA 1
ATOM 696 C C . TRP A 1 89 ? 4.787 5.248 4.166 1.00 96.44 89 TRP A C 1
ATOM 698 O O . TRP A 1 89 ? 3.912 5.502 4.997 1.00 96.44 89 TRP A O 1
ATOM 708 N N . VAL A 1 90 ? 5.406 4.066 4.172 1.00 97.69 90 VAL A N 1
ATOM 709 C CA . VAL A 1 90 ? 5.022 2.982 5.088 1.00 97.69 90 VAL A CA 1
ATOM 710 C C . VAL A 1 90 ? 5.293 3.327 6.559 1.00 97.69 90 VAL A C 1
ATOM 712 O O . VAL A 1 90 ? 4.431 3.021 7.381 1.00 97.69 90 VAL A O 1
ATOM 715 N N . PRO A 1 91 ? 6.400 3.995 6.952 1.00 97.62 91 PRO A N 1
ATOM 716 C CA . PRO A 1 91 ? 6.610 4.378 8.350 1.00 97.62 91 PRO A CA 1
ATOM 717 C C . PRO A 1 91 ? 5.519 5.285 8.960 1.00 97.62 91 PRO A C 1
ATOM 719 O O . PRO A 1 91 ? 5.051 4.971 10.056 1.00 97.62 91 PRO A O 1
ATOM 722 N N . PRO A 1 92 ? 5.060 6.390 8.328 1.00 97.00 92 PRO A N 1
ATOM 723 C CA . PRO A 1 92 ? 3.949 7.169 8.881 1.00 97.00 92 PRO A CA 1
ATOM 724 C C . PRO A 1 92 ? 2.625 6.387 8.927 1.00 97.00 92 PRO A C 1
ATOM 726 O O . PRO A 1 92 ? 1.937 6.458 9.947 1.00 97.00 92 PRO A O 1
ATOM 729 N N . PHE A 1 93 ? 2.315 5.568 7.914 1.00 97.31 93 PHE A N 1
ATOM 730 C CA . PHE A 1 93 ? 1.179 4.635 7.960 1.00 97.31 93 PHE A CA 1
ATOM 731 C C . PHE A 1 93 ? 1.276 3.665 9.150 1.00 97.31 93 PHE A C 1
ATOM 733 O O . PHE A 1 93 ? 0.324 3.471 9.907 1.00 97.31 93 PHE A O 1
ATOM 740 N N . ALA A 1 94 ? 2.455 3.087 9.362 1.00 97.94 94 ALA A N 1
ATOM 741 C CA . ALA A 1 94 ? 2.729 2.147 10.434 1.00 97.94 94 ALA A CA 1
ATOM 742 C C . ALA A 1 94 ? 2.574 2.778 11.824 1.00 97.94 94 ALA A C 1
ATOM 744 O O . ALA A 1 94 ? 2.031 2.143 12.731 1.00 97.94 94 ALA A O 1
ATOM 745 N N . ARG A 1 95 ? 3.002 4.034 12.001 1.00 97.94 95 ARG A N 1
ATOM 746 C CA . ARG A 1 95 ? 2.753 4.794 13.236 1.00 97.94 95 ARG A CA 1
ATOM 747 C C . ARG A 1 95 ? 1.270 5.072 13.446 1.00 97.94 95 ARG A C 1
ATOM 749 O O . ARG A 1 95 ? 0.794 4.928 14.568 1.00 97.94 95 ARG A O 1
ATOM 756 N N . CYS A 1 96 ? 0.525 5.380 12.383 1.00 97.50 96 CYS A N 1
ATOM 757 C CA . CYS A 1 96 ? -0.927 5.513 12.474 1.00 97.50 96 CYS A CA 1
ATOM 758 C C . CYS A 1 96 ? -1.572 4.226 13.003 1.00 97.50 96 CYS A C 1
ATOM 760 O O . CYS A 1 96 ? -2.331 4.275 13.971 1.00 97.50 96 CYS A O 1
ATOM 762 N N . LEU A 1 97 ? -1.210 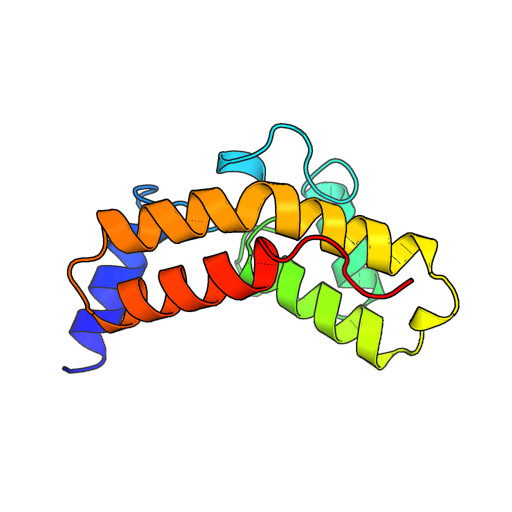3.060 12.452 1.00 96.94 97 LEU A N 1
ATOM 763 C CA . LEU A 1 97 ? -1.721 1.777 12.947 1.00 96.94 97 LEU A CA 1
ATOM 764 C C . LEU A 1 97 ? -1.425 1.572 14.433 1.00 96.94 97 LEU A C 1
ATOM 766 O O . LEU A 1 97 ? -2.308 1.157 15.178 1.00 96.94 97 LEU A O 1
ATOM 770 N N . GLN A 1 98 ? -0.206 1.878 14.875 1.00 97.62 98 GLN A N 1
ATOM 771 C CA . GLN A 1 98 ? 0.179 1.744 16.281 1.00 97.62 98 GLN A CA 1
ATOM 772 C C . GLN A 1 98 ? -0.667 2.633 17.201 1.00 97.62 98 GLN A C 1
ATOM 774 O O . GLN A 1 98 ? -1.123 2.168 18.246 1.00 97.62 98 GLN A O 1
ATOM 779 N N . SER A 1 99 ? -0.904 3.887 16.808 1.00 97.06 99 SER A N 1
ATOM 780 C CA . SER A 1 99 ? -1.658 4.855 17.610 1.00 97.06 99 SER A CA 1
ATOM 781 C C . SER A 1 99 ? -3.164 4.593 17.618 1.00 97.06 99 SER A C 1
ATOM 783 O O . SER A 1 99 ? -3.805 4.756 18.655 1.00 97.06 99 SER A O 1
ATOM 785 N N . HIS A 1 100 ? -3.736 4.190 16.483 1.00 96.62 100 HIS A N 1
ATOM 786 C CA . HIS A 1 100 ? -5.186 4.114 16.314 1.00 96.62 100 HIS A CA 1
ATOM 787 C C . HIS A 1 100 ? -5.754 2.709 16.491 1.00 96.62 100 HIS A C 1
ATOM 789 O O . HIS A 1 100 ? -6.958 2.584 16.726 1.00 96.62 100 HIS A O 1
ATOM 795 N N . ALA A 1 101 ? -4.950 1.648 16.393 1.00 96.00 101 ALA A N 1
ATOM 796 C CA . ALA A 1 101 ? -5.460 0.296 16.574 1.00 96.00 101 ALA A CA 1
ATOM 797 C C . ALA A 1 101 ? -5.910 0.054 18.021 1.00 96.00 101 ALA A C 1
ATOM 799 O O . ALA A 1 101 ? -5.224 0.373 18.994 1.00 96.00 101 ALA A O 1
ATOM 800 N N . GLN A 1 102 ? -7.070 -0.571 18.156 1.00 94.69 102 GLN A N 1
ATOM 801 C CA . GLN A 1 102 ? -7.640 -1.096 19.395 1.00 94.69 102 GLN A CA 1
ATOM 802 C C . GLN A 1 102 ? -7.306 -2.581 19.578 1.00 94.69 102 GLN A C 1
ATOM 804 O O . GLN A 1 102 ? -7.425 -3.126 20.673 1.00 94.69 102 GLN A O 1
ATOM 809 N N . VAL A 1 103 ? -6.864 -3.236 18.504 1.00 95.06 103 VAL A N 1
ATOM 810 C CA . VAL A 1 103 ? -6.455 -4.638 18.475 1.00 95.06 103 VAL A CA 1
ATOM 811 C C . VAL A 1 103 ? -4.933 -4.736 18.443 1.00 95.06 103 VAL A C 1
ATOM 813 O O . VAL A 1 103 ? -4.281 -4.211 17.541 1.00 95.06 103 VAL A O 1
ATOM 816 N N . GLU A 1 104 ? -4.378 -5.504 19.379 1.00 94.88 104 GLU A N 1
ATOM 817 C CA . GLU A 1 104 ? -2.927 -5.639 19.560 1.00 94.88 104 GLU A CA 1
ATOM 818 C C . GLU A 1 104 ? -2.194 -6.167 18.319 1.00 94.88 104 GLU A C 1
ATOM 820 O O . GLU A 1 104 ? -1.085 -5.737 18.020 1.00 94.88 104 GLU A O 1
ATOM 825 N N . LEU A 1 105 ? -2.840 -7.040 17.538 1.00 95.62 105 LEU A N 1
ATOM 826 C CA . LEU A 1 105 ? -2.276 -7.541 16.284 1.00 95.62 105 LEU A CA 1
ATOM 827 C C . LEU A 1 105 ? -1.940 -6.405 15.304 1.00 95.62 105 LEU A C 1
ATOM 829 O O . LEU A 1 105 ? -0.861 -6.413 14.721 1.00 95.62 105 LEU A O 1
ATOM 833 N N . TYR A 1 106 ? -2.831 -5.424 15.129 1.00 96.06 106 TYR A N 1
ATOM 834 C CA . TYR A 1 106 ? -2.586 -4.310 14.207 1.00 96.06 106 TYR A CA 1
ATOM 835 C C . TYR A 1 106 ? -1.508 -3.356 14.728 1.00 96.06 106 TYR A C 1
ATOM 837 O O . TYR A 1 106 ? -0.721 -2.853 13.928 1.00 96.06 106 TYR A O 1
ATOM 845 N N . ARG A 1 107 ? -1.393 -3.180 16.053 1.00 97.00 107 ARG A N 1
ATOM 846 C CA . ARG A 1 107 ? -0.271 -2.436 16.652 1.00 97.00 107 ARG A CA 1
ATOM 847 C C . ARG A 1 107 ? 1.060 -3.128 16.395 1.00 97.00 107 ARG A C 1
ATOM 849 O O . ARG A 1 107 ? 2.000 -2.489 15.933 1.00 97.00 107 ARG A O 1
ATOM 856 N N . ALA A 1 108 ? 1.122 -4.438 16.630 1.00 97.44 108 ALA A N 1
ATOM 857 C CA . ALA A 1 108 ? 2.321 -5.235 16.393 1.00 97.44 108 ALA A CA 1
ATOM 858 C C . ALA A 1 108 ? 2.721 -5.247 14.907 1.00 97.44 108 ALA A C 1
ATOM 860 O O . ALA A 1 108 ? 3.905 -5.134 14.586 1.00 97.44 108 ALA A O 1
ATOM 861 N N . LEU A 1 109 ? 1.744 -5.327 13.996 1.00 96.56 109 LEU A N 1
ATOM 862 C CA . LEU A 1 109 ? 1.977 -5.186 12.556 1.00 96.56 109 LEU A CA 1
ATOM 863 C C . LEU A 1 109 ? 2.548 -3.808 12.214 1.00 96.56 109 LEU A C 1
ATOM 865 O O . LEU A 1 109 ? 3.538 -3.735 11.491 1.00 96.56 109 LEU A O 1
ATOM 869 N N . GLY A 1 110 ? 1.975 -2.737 12.770 1.00 97.31 110 GLY A N 1
ATOM 870 C CA . GLY A 1 110 ? 2.504 -1.383 12.626 1.00 97.31 110 GLY A CA 1
ATOM 871 C C . GLY A 1 110 ? 3.957 -1.286 13.095 1.00 97.31 110 GLY A C 1
ATOM 872 O O . GLY A 1 110 ? 4.819 -0.896 12.319 1.00 97.31 110 GLY A O 1
ATOM 873 N N . ALA A 1 111 ? 4.272 -1.745 14.306 1.00 97.88 111 ALA A N 1
ATOM 874 C CA . ALA A 1 111 ? 5.645 -1.722 14.820 1.00 97.88 111 ALA A CA 1
ATOM 875 C C . ALA A 1 111 ? 6.628 -2.494 13.916 1.00 97.88 111 ALA A C 1
ATOM 877 O O . ALA A 1 111 ? 7.742 -2.037 13.652 1.00 97.88 111 ALA A O 1
ATOM 878 N N . ARG A 1 112 ? 6.211 -3.654 13.386 1.00 97.25 112 ARG A N 1
ATOM 879 C CA . ARG A 1 112 ? 7.044 -4.444 12.469 1.00 97.25 112 ARG A CA 1
ATOM 880 C C . ARG A 1 112 ? 7.272 -3.733 11.136 1.00 97.25 112 ARG A C 1
ATOM 882 O O . ARG A 1 112 ? 8.395 -3.763 10.638 1.00 97.25 112 ARG A O 1
ATOM 889 N N . LEU A 1 113 ? 6.236 -3.120 10.566 1.00 96.94 113 LEU A N 1
ATOM 890 C CA . LEU A 1 113 ? 6.336 -2.347 9.326 1.00 96.94 113 LEU A CA 1
ATOM 891 C C . LEU A 1 113 ? 7.237 -1.127 9.507 1.00 96.94 113 LEU A C 1
ATOM 893 O O . LEU A 1 113 ? 8.128 -0.905 8.693 1.00 96.94 113 LEU A O 1
ATOM 897 N N . GLU A 1 114 ? 7.057 -0.370 10.588 1.00 97.31 114 GLU A N 1
ATOM 898 C CA . GLU A 1 114 ? 7.897 0.793 10.863 1.00 97.31 114 GLU A CA 1
ATOM 899 C C . GLU A 1 114 ? 9.369 0.396 10.950 1.00 97.31 114 GLU A C 1
ATOM 901 O O . GLU A 1 114 ? 10.198 1.022 10.297 1.00 97.31 114 GLU A O 1
ATOM 906 N N . MET A 1 115 ? 9.694 -0.673 11.677 1.00 96.00 115 MET A N 1
ATOM 907 C CA . MET A 1 115 ? 11.070 -1.155 11.777 1.00 96.00 115 MET A CA 1
ATOM 908 C C . MET A 1 115 ? 11.637 -1.577 10.414 1.00 96.00 115 MET A C 1
ATOM 910 O O . MET A 1 115 ? 12.721 -1.134 10.050 1.00 96.00 115 MET A O 1
ATOM 914 N N . LEU A 1 116 ? 10.899 -2.379 9.637 1.00 94.75 116 LEU A N 1
ATOM 915 C CA . LEU A 1 116 ? 11.361 -2.862 8.329 1.00 94.75 116 LEU A CA 1
ATOM 916 C C . LEU A 1 116 ? 11.636 -1.727 7.336 1.00 94.75 116 LEU A C 1
ATOM 918 O O . LEU A 1 116 ? 12.596 -1.804 6.578 1.00 94.75 116 LEU A O 1
ATOM 922 N N . PHE A 1 117 ? 10.798 -0.691 7.330 1.00 94.75 117 PHE A N 1
ATOM 923 C CA . PHE A 1 117 ? 10.855 0.368 6.321 1.00 94.75 117 PHE A CA 1
ATOM 924 C C . PHE A 1 117 ? 11.594 1.632 6.778 1.00 94.75 117 PHE A C 1
ATOM 926 O O . PHE A 1 117 ? 11.935 2.459 5.930 1.00 94.75 117 PHE A O 1
ATOM 933 N N . SER A 1 118 ? 11.887 1.774 8.077 1.00 91.25 118 SER A N 1
ATOM 934 C CA . SER A 1 118 ? 12.699 2.878 8.622 1.00 91.25 118 SER A CA 1
ATOM 935 C C . SER A 1 118 ? 14.201 2.595 8.604 1.00 91.25 118 SER A C 1
ATOM 937 O O 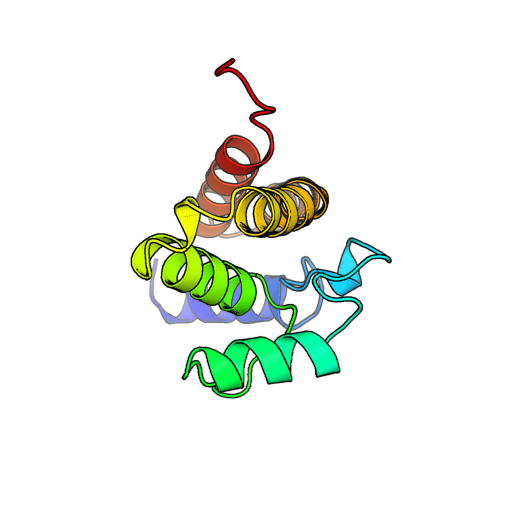. SER A 1 118 ? 14.998 3.529 8.730 1.00 91.25 118 SER A O 1
ATOM 939 N N . GLU A 1 119 ? 14.617 1.336 8.442 1.00 76.44 119 GLU A N 1
ATOM 940 C CA . GLU A 1 119 ? 16.029 0.981 8.298 1.00 76.44 119 GLU A CA 1
ATOM 941 C C . GLU A 1 119 ? 16.592 1.532 6.974 1.00 76.44 119 GLU A C 1
ATOM 943 O O . GLU A 1 119 ? 16.528 0.928 5.902 1.00 76.44 119 GLU A O 1
ATOM 948 N N . ARG A 1 120 ? 17.176 2.732 7.046 1.00 59.75 120 ARG A N 1
ATOM 949 C CA . ARG A 1 120 ? 18.016 3.305 5.992 1.00 59.75 120 ARG A CA 1
ATOM 950 C C . ARG A 1 120 ? 19.303 2.477 5.855 1.00 59.75 120 ARG A C 1
ATOM 952 O O . ARG A 1 120 ? 20.211 2.610 6.664 1.00 59.75 120 ARG A O 1
ATOM 959 N N . ASN A 1 121 ? 19.405 1.717 4.766 1.00 50.25 121 ASN A N 1
ATOM 960 C CA . ASN A 1 121 ? 20.607 1.607 3.927 1.00 50.25 121 ASN A CA 1
ATOM 961 C C . ASN A 1 121 ? 21.960 1.390 4.663 1.00 50.25 121 ASN A C 1
ATOM 963 O O . ASN A 1 121 ? 22.885 2.180 4.494 1.00 50.25 121 ASN A O 1
ATOM 967 N N . THR A 1 122 ? 22.116 0.324 5.455 1.00 37.62 122 THR A N 1
ATOM 968 C CA . THR A 1 122 ? 23.401 -0.043 6.096 1.00 37.62 122 THR A CA 1
ATOM 969 C C . THR A 1 122 ? 24.052 -1.278 5.480 1.00 37.62 122 THR A C 1
ATOM 971 O O . THR A 1 122 ? 24.474 -2.162 6.211 1.00 37.62 122 THR A O 1
ATOM 974 N N . ARG A 1 123 ? 24.177 -1.360 4.150 1.00 36.19 123 ARG A N 1
ATOM 975 C CA . ARG A 1 123 ? 25.205 -2.203 3.500 1.00 36.19 123 ARG A CA 1
ATOM 976 C C . ARG A 1 123 ? 25.679 -1.540 2.206 1.00 36.19 123 ARG A C 1
ATOM 978 O O . ARG A 1 123 ? 25.132 -1.794 1.137 1.00 36.19 123 ARG A O 1
ATOM 985 N N . HIS A 1 124 ? 26.660 -0.653 2.348 1.00 37.81 124 HIS A N 1
ATOM 986 C CA . HIS A 1 124 ? 27.707 -0.471 1.346 1.00 37.81 124 HIS A CA 1
ATOM 987 C C . HIS A 1 124 ? 28.883 -1.355 1.748 1.00 37.81 124 HIS A C 1
ATOM 989 O O . HIS A 1 124 ? 29.150 -1.415 2.971 1.00 37.81 124 HIS A O 1
#

Radius of gyration: 15.06 Å; chains: 1; bounding box: 43×27×37 Å